Protein AF-A0A2N9H3L4-F1 (afdb_monomer_lite)

Structure (mmCIF, N/CA/C/O backbone):
data_AF-A0A2N9H3L4-F1
#
_entry.id   AF-A0A2N9H3L4-F1
#
loop_
_atom_site.group_PDB
_atom_site.id
_atom_site.type_symbol
_atom_site.label_atom_id
_atom_site.label_alt_id
_atom_site.label_comp_id
_atom_site.label_asym_id
_atom_site.label_entity_id
_atom_site.label_seq_id
_atom_site.pdbx_PDB_ins_code
_atom_site.Cartn_x
_atom_site.Cartn_y
_atom_site.Cartn_z
_atom_site.occupancy
_atom_site.B_iso_or_equiv
_atom_site.auth_seq_id
_atom_site.auth_comp_id
_atom_site.auth_asym_id
_atom_site.auth_atom_id
_atom_site.pdbx_PDB_model_num
ATOM 1 N N . MET A 1 1 ? -6.794 -1.667 -4.957 1.00 83.00 1 MET A N 1
ATOM 2 C CA . MET A 1 1 ? -7.109 -0.993 -3.685 1.00 83.00 1 MET A CA 1
ATOM 3 C C . MET A 1 1 ? -7.627 -2.074 -2.760 1.00 83.00 1 MET A C 1
ATOM 5 O O . MET A 1 1 ? -8.364 -2.924 -3.240 1.00 83.00 1 MET A O 1
ATOM 9 N N . GLU A 1 2 ? -7.179 -2.100 -1.512 1.00 85.44 2 GLU A N 1
ATOM 10 C CA . GLU A 1 2 ? -7.470 -3.174 -0.558 1.00 85.44 2 GLU A CA 1
ATOM 11 C C . GLU A 1 2 ? -7.757 -2.580 0.815 1.00 85.44 2 GLU A C 1
ATOM 13 O O . GLU A 1 2 ? -7.095 -1.628 1.233 1.00 85.44 2 GLU A O 1
ATOM 18 N N . VAL A 1 3 ? -8.763 -3.127 1.490 1.00 85.25 3 VAL A N 1
ATOM 19 C CA . VAL A 1 3 ? -9.170 -2.707 2.828 1.00 85.25 3 VAL A CA 1
ATOM 20 C C . VAL A 1 3 ? -8.501 -3.632 3.838 1.00 85.25 3 VAL A C 1
ATOM 22 O O . VAL A 1 3 ? -8.739 -4.834 3.838 1.00 85.25 3 VAL A O 1
ATOM 25 N N . LEU A 1 4 ? -7.672 -3.064 4.708 1.00 81.88 4 LEU A N 1
ATOM 26 C CA . LEU A 1 4 ? -7.118 -3.737 5.877 1.00 81.88 4 LEU A CA 1
ATOM 27 C C . LEU A 1 4 ? -8.079 -3.513 7.050 1.00 81.88 4 LEU A C 1
ATOM 29 O O . LEU A 1 4 ? -7.873 -2.621 7.877 1.00 81.88 4 LEU A O 1
ATOM 33 N N . GLU A 1 5 ? -9.154 -4.303 7.089 1.00 79.25 5 GLU A N 1
ATOM 34 C CA . GLU A 1 5 ? -10.255 -4.162 8.057 1.00 79.25 5 GLU A CA 1
ATOM 35 C C . GLU A 1 5 ? -9.768 -4.217 9.505 1.00 79.25 5 GLU A C 1
ATOM 37 O O . GLU A 1 5 ? -10.140 -3.372 10.313 1.00 79.25 5 GLU A O 1
ATOM 42 N N . SER A 1 6 ? -8.843 -5.133 9.818 1.00 74.62 6 SER A N 1
ATOM 43 C CA . SER A 1 6 ? -8.270 -5.288 11.165 1.00 74.62 6 SER A CA 1
ATOM 44 C C . SER A 1 6 ? -7.536 -4.046 11.681 1.00 74.62 6 SER A C 1
ATOM 46 O O . SER A 1 6 ? -7.159 -3.999 12.850 1.00 74.62 6 SER A O 1
ATOM 48 N N . ARG A 1 7 ? -7.261 -3.071 10.809 1.00 73.06 7 ARG A N 1
ATOM 49 C CA . ARG A 1 7 ? -6.458 -1.881 11.112 1.00 73.06 7 ARG A CA 1
AT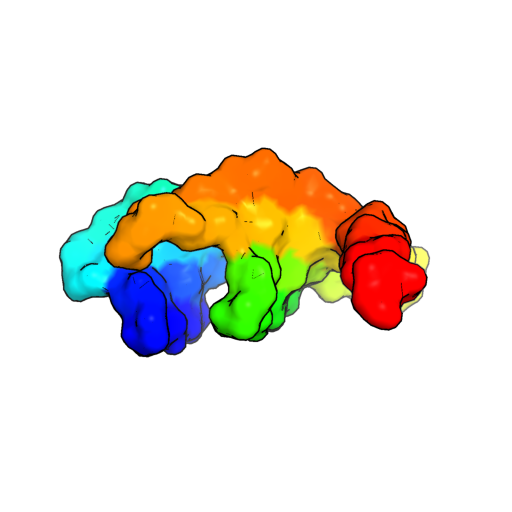OM 50 C C . ARG A 1 7 ? -7.148 -0.580 10.727 1.00 73.06 7 ARG A C 1
ATOM 52 O O . ARG A 1 7 ? -6.530 0.469 10.887 1.00 73.06 7 ARG A O 1
ATOM 59 N N . GLU A 1 8 ? -8.368 -0.651 10.194 1.00 85.06 8 GLU A N 1
ATOM 60 C CA . GLU A 1 8 ? -9.094 0.501 9.650 1.00 85.06 8 GLU A CA 1
ATOM 61 C C . GLU A 1 8 ? -8.228 1.301 8.659 1.00 85.06 8 GLU A C 1
ATOM 63 O O . GLU A 1 8 ? -8.176 2.531 8.687 1.00 85.06 8 GLU A O 1
ATOM 68 N N . LEU A 1 9 ? -7.489 0.602 7.790 1.00 83.75 9 LEU A N 1
ATOM 69 C CA . LEU A 1 9 ? -6.648 1.228 6.771 1.00 83.75 9 LEU A CA 1
ATOM 70 C C . LEU A 1 9 ? -7.093 0.813 5.375 1.00 83.75 9 LEU A C 1
ATOM 72 O O . LEU A 1 9 ? -7.384 -0.346 5.110 1.00 83.75 9 LEU A O 1
ATOM 76 N N . LEU A 1 10 ? -7.065 1.762 4.453 1.00 87.56 10 LEU A N 1
ATOM 77 C CA . LEU A 1 10 ? -7.243 1.529 3.032 1.00 87.56 10 LEU A CA 1
ATOM 78 C C . LEU A 1 10 ? -5.893 1.665 2.337 1.00 87.56 10 LEU A C 1
ATOM 80 O O . LEU A 1 10 ? -5.266 2.728 2.359 1.00 87.56 10 LEU A O 1
ATOM 84 N N . LEU A 1 11 ? -5.457 0.590 1.693 1.00 86.62 11 LEU A N 1
ATOM 85 C CA . LEU A 1 11 ? -4.267 0.574 0.863 1.00 86.62 11 LEU A CA 1
ATOM 86 C C . LEU A 1 11 ? -4.656 0.884 -0.583 1.00 86.62 11 LEU A C 1
ATOM 88 O O . LEU A 1 11 ? -5.394 0.146 -1.243 1.00 86.62 11 LEU A O 1
ATOM 92 N N . SER A 1 12 ? -4.120 1.985 -1.098 1.00 87.12 12 SER A N 1
ATOM 93 C CA . SER A 1 12 ? -4.295 2.407 -2.481 1.00 87.12 12 SER A CA 1
ATOM 94 C C . SER A 1 12 ? -2.998 2.237 -3.266 1.00 87.12 12 SER A C 1
ATOM 96 O O . SER A 1 12 ? -1.920 2.647 -2.828 1.00 87.12 12 SER A O 1
ATOM 98 N N . LEU A 1 13 ? -3.117 1.626 -4.444 1.00 84.62 13 LEU A N 1
ATOM 99 C CA . LEU A 1 13 ? -2.045 1.559 -5.427 1.00 84.62 13 LEU A CA 1
ATOM 100 C C . LEU A 1 13 ? -2.292 2.609 -6.505 1.00 84.62 13 LEU A C 1
ATOM 102 O O . LEU A 1 13 ? -3.307 2.555 -7.196 1.00 84.62 13 LEU A O 1
ATOM 106 N N . SER A 1 14 ? -1.339 3.516 -6.680 1.00 80.69 14 SER A N 1
ATOM 107 C CA . SER A 1 14 ? -1.303 4.472 -7.788 1.00 80.69 14 SER A CA 1
ATOM 108 C C . SER A 1 14 ? 0.098 4.475 -8.410 1.00 80.69 14 SER A C 1
ATOM 110 O O . SER A 1 14 ? 0.704 3.418 -8.589 1.00 80.69 14 SER A O 1
ATOM 112 N N . GLU A 1 15 ? 0.670 5.648 -8.700 1.00 81.81 15 GLU A N 1
ATOM 113 C CA . GLU A 1 15 ? 2.107 5.745 -8.956 1.00 81.81 15 GLU A CA 1
ATOM 114 C C . GLU A 1 15 ? 2.935 5.253 -7.770 1.00 81.81 15 GLU A C 1
ATOM 116 O O . GLU A 1 15 ? 4.049 4.788 -7.978 1.00 81.81 15 GLU A O 1
ATOM 121 N N . SER A 1 16 ? 2.405 5.351 -6.549 1.00 83.25 16 SER A N 1
ATOM 122 C CA . SER A 1 16 ? 3.032 4.921 -5.298 1.00 83.25 16 SER A CA 1
ATOM 123 C C . SER A 1 16 ? 2.025 4.161 -4.430 1.00 83.25 16 SER A C 1
ATOM 125 O O . SER A 1 16 ? 0.864 4.012 -4.810 1.00 83.25 16 SER A O 1
ATOM 127 N N . ILE A 1 17 ? 2.463 3.657 -3.275 1.00 87.19 17 ILE A N 1
ATOM 128 C CA . ILE A 1 17 ? 1.560 3.001 -2.320 1.00 87.19 17 ILE A CA 1
ATOM 129 C C . ILE A 1 17 ? 1.142 4.026 -1.273 1.00 87.19 17 ILE A C 1
ATOM 131 O O . ILE A 1 17 ? 2.003 4.559 -0.568 1.00 87.19 17 ILE A O 1
ATOM 135 N N . ALA A 1 18 ? -0.156 4.292 -1.174 1.00 87.56 18 ALA A N 1
ATOM 136 C CA . ALA A 1 18 ? -0.734 5.203 -0.196 1.00 87.56 18 ALA A CA 1
ATOM 137 C C . ALA A 1 18 ? -1.586 4.440 0.823 1.00 87.56 18 ALA A C 1
ATOM 139 O O . ALA A 1 18 ? -2.272 3.477 0.483 1.00 87.56 18 ALA A O 1
ATOM 140 N N . PHE A 1 19 ? -1.524 4.891 2.071 1.00 86.50 19 PHE A N 1
ATOM 141 C CA . PHE A 1 19 ? -2.352 4.429 3.173 1.00 86.50 19 PHE A CA 1
ATOM 142 C C . PHE A 1 19 ? -3.302 5.543 3.563 1.00 86.50 19 PHE A C 1
ATOM 144 O O . PHE A 1 19 ? -2.858 6.647 3.890 1.00 86.50 19 PHE A O 1
ATOM 151 N N . HIS A 1 20 ? -4.588 5.227 3.568 1.00 87.81 20 HIS A N 1
ATOM 152 C CA . HIS A 1 20 ? -5.635 6.111 4.047 1.00 87.81 20 HIS A CA 1
ATOM 153 C C . HIS A 1 20 ? -6.255 5.514 5.301 1.00 87.81 20 HIS A C 1
ATOM 155 O O . HIS A 1 20 ? -6.407 4.298 5.402 1.00 87.81 20 HIS A O 1
ATOM 161 N N . ARG A 1 21 ? -6.587 6.357 6.269 1.00 86.19 21 ARG A N 1
ATOM 162 C CA . ARG A 1 21 ? -7.298 5.945 7.473 1.00 86.19 21 ARG A CA 1
ATOM 163 C C . ARG A 1 21 ? -8.779 5.796 7.158 1.00 86.19 21 ARG A C 1
ATOM 165 O O . ARG A 1 21 ? -9.331 6.613 6.437 1.00 86.19 21 ARG A O 1
ATOM 172 N N . LEU A 1 22 ? -9.426 4.769 7.681 1.00 85.31 22 LEU A N 1
ATOM 173 C CA . LEU A 1 22 ? -10.872 4.611 7.616 1.00 85.31 22 LEU A CA 1
ATOM 174 C C . LEU A 1 22 ? -11.503 5.034 8.953 1.00 85.31 22 LEU A C 1
ATOM 176 O O . LEU A 1 22 ? -10.848 4.933 9.989 1.00 85.31 22 LEU A O 1
ATOM 180 N N . PRO A 1 23 ? -12.742 5.558 8.938 1.00 85.12 23 PRO A N 1
ATOM 181 C CA . PRO A 1 23 ? -13.547 5.880 7.753 1.00 85.12 23 PRO A CA 1
ATOM 182 C C . PRO A 1 23 ? -13.203 7.243 7.117 1.00 85.12 23 PRO A C 1
ATOM 184 O O . PRO A 1 23 ? -13.743 7.560 6.063 1.00 85.12 23 PRO A O 1
ATOM 187 N N . SER A 1 24 ? -12.324 8.053 7.726 1.00 85.31 24 SER A N 1
ATOM 188 C CA . SER A 1 24 ? -12.086 9.457 7.332 1.00 85.31 24 SER A CA 1
ATOM 189 C C . SER A 1 24 ? -11.421 9.652 5.960 1.00 85.31 24 SER A C 1
ATOM 191 O O . SER A 1 24 ? -11.423 10.759 5.431 1.00 85.31 24 SER A O 1
ATOM 193 N N . LEU A 1 25 ? -10.841 8.596 5.384 1.00 84.88 25 LEU A N 1
ATOM 194 C CA . LEU A 1 25 ? -10.032 8.584 4.156 1.00 84.88 25 LEU A CA 1
ATOM 195 C C . LEU A 1 25 ? -8.827 9.541 4.177 1.00 84.88 25 LEU A C 1
ATOM 197 O O . LEU A 1 25 ? -8.198 9.797 3.146 1.00 84.88 25 LEU A O 1
ATOM 201 N N . GLU A 1 26 ? -8.440 10.016 5.360 1.00 87.44 26 GLU A N 1
ATOM 202 C CA . GLU A 1 26 ? -7.269 10.865 5.543 1.00 87.44 26 GLU A CA 1
ATOM 203 C C . GLU A 1 26 ? -6.000 10.104 5.165 1.00 87.44 26 GLU A C 1
ATOM 205 O O . GLU A 1 26 ? -5.809 8.946 5.541 1.00 87.44 26 GLU A O 1
ATOM 210 N N . THR A 1 27 ? -5.108 10.750 4.413 1.00 86.19 27 THR A N 1
ATOM 211 C CA . THR A 1 27 ? -3.849 10.121 4.006 1.00 86.19 27 THR A CA 1
ATOM 212 C C . THR A 1 27 ? -2.937 9.996 5.218 1.00 86.19 27 THR A C 1
ATOM 214 O O . THR A 1 27 ? -2.336 10.970 5.657 1.00 86.19 27 THR A O 1
ATOM 217 N N . ASN A 1 28 ? -2.809 8.778 5.732 1.00 82.75 28 ASN A N 1
ATOM 218 C CA . ASN A 1 28 ? -1.920 8.464 6.839 1.00 82.75 28 ASN A CA 1
ATOM 219 C C . ASN A 1 28 ? -0.464 8.498 6.355 1.00 82.75 28 ASN A C 1
ATOM 221 O O . ASN A 1 28 ? 0.409 9.081 6.993 1.00 82.75 28 ASN A O 1
ATOM 225 N N . ALA A 1 29 ? -0.192 7.921 5.175 1.00 82.44 29 ALA A N 1
ATOM 226 C CA . ALA A 1 29 ? 1.162 7.912 4.643 1.00 82.44 29 ALA A CA 1
ATOM 227 C C . ALA A 1 29 ? 1.283 7.526 3.165 1.00 82.44 29 ALA A C 1
ATOM 229 O O . ALA A 1 29 ? 0.551 6.682 2.660 1.00 82.44 29 ALA A O 1
ATOM 230 N N . VAL A 1 30 ? 2.330 8.033 2.502 1.00 83.94 30 VAL A N 1
ATOM 231 C CA . VAL A 1 30 ? 2.643 7.714 1.095 1.00 83.94 30 VAL A CA 1
ATOM 232 C C . VAL A 1 30 ? 4.052 7.144 0.962 1.00 83.94 30 VAL A C 1
ATOM 234 O O . VAL A 1 30 ? 5.026 7.767 1.395 1.00 83.94 30 VAL A O 1
ATOM 237 N N . ILE A 1 31 ? 4.192 5.927 0.434 1.00 83.75 31 ILE A N 1
ATOM 238 C CA . ILE A 1 31 ? 5.484 5.272 0.197 1.00 83.75 31 ILE A CA 1
ATOM 239 C C . ILE A 1 31 ? 5.973 5.661 -1.198 1.00 83.75 31 ILE A C 1
ATOM 241 O O . ILE A 1 31 ? 5.829 4.921 -2.169 1.00 83.75 31 ILE A O 1
ATOM 245 N N . THR A 1 32 ? 6.631 6.811 -1.298 1.00 80.44 32 THR A N 1
ATOM 246 C CA . THR A 1 32 ? 7.225 7.298 -2.558 1.00 80.44 32 THR A CA 1
ATOM 247 C C . THR A 1 32 ? 8.291 6.348 -3.120 1.00 80.44 32 THR A C 1
ATOM 249 O O . THR A 1 32 ? 8.435 6.210 -4.332 1.00 80.44 32 THR A O 1
ATOM 252 N N . LYS A 1 33 ? 8.988 5.596 -2.254 1.00 80.88 33 LYS A N 1
ATOM 253 C CA . LYS A 1 33 ? 9.948 4.540 -2.646 1.00 80.88 33 LYS A CA 1
ATOM 254 C C . LYS A 1 33 ? 9.305 3.328 -3.331 1.00 80.88 33 LYS A C 1
ATOM 256 O O . LYS A 1 33 ? 10.036 2.491 -3.861 1.00 80.88 33 LYS A O 1
ATOM 261 N N . ALA A 1 34 ? 7.978 3.236 -3.325 1.00 81.38 34 ALA A N 1
ATOM 262 C CA . ALA A 1 34 ? 7.216 2.231 -4.051 1.00 81.38 34 ALA A CA 1
ATOM 263 C C . ALA A 1 34 ? 6.793 2.709 -5.446 1.00 81.38 34 ALA A C 1
ATOM 265 O O . ALA A 1 34 ? 5.894 2.115 -6.038 1.00 81.38 34 ALA A O 1
ATOM 266 N N . LYS A 1 35 ? 7.434 3.760 -5.987 1.00 83.25 35 LYS A N 1
ATOM 267 C CA . LYS A 1 35 ? 7.073 4.283 -7.303 1.00 83.25 35 LYS A CA 1
ATOM 268 C C . LYS A 1 35 ? 7.142 3.200 -8.387 1.00 83.25 35 LYS A C 1
ATOM 270 O O . LYS A 1 35 ? 8.204 2.621 -8.630 1.00 83.25 35 LYS A O 1
ATOM 275 N N . GLY A 1 36 ? 6.014 2.929 -9.042 1.00 79.88 36 GLY A N 1
ATOM 276 C CA . GLY A 1 36 ? 5.891 1.896 -10.076 1.00 79.88 36 GLY A CA 1
ATOM 277 C C . GLY A 1 36 ? 5.893 0.453 -9.555 1.00 79.88 36 GLY A C 1
ATOM 278 O O . GLY A 1 36 ? 6.144 -0.470 -10.335 1.00 79.88 36 GLY A O 1
ATOM 279 N N . ALA A 1 37 ? 5.659 0.244 -8.257 1.00 83.62 37 ALA A N 1
ATOM 280 C CA . ALA A 1 37 ? 5.298 -1.066 -7.730 1.00 83.62 37 ALA A CA 1
ATOM 281 C C . ALA A 1 37 ? 3.911 -1.464 -8.253 1.00 83.62 37 ALA A C 1
ATOM 283 O O . ALA A 1 37 ? 3.007 -0.640 -8.326 1.00 83.62 37 ALA A O 1
ATOM 284 N N . ASN A 1 38 ? 3.756 -2.726 -8.637 1.00 82.25 38 ASN A N 1
ATOM 285 C CA . ASN A 1 38 ? 2.500 -3.259 -9.178 1.00 82.25 38 ASN A CA 1
ATOM 286 C C . ASN A 1 38 ? 2.078 -4.576 -8.523 1.00 82.25 38 ASN A C 1
ATOM 288 O O . ASN A 1 38 ? 1.071 -5.157 -8.908 1.00 82.25 38 ASN A O 1
ATOM 292 N N . VAL A 1 39 ? 2.853 -5.050 -7.548 1.00 81.19 39 VAL A N 1
ATOM 293 C CA . VAL A 1 39 ? 2.507 -6.185 -6.698 1.00 81.19 39 VAL A CA 1
ATOM 294 C C . VAL A 1 39 ? 2.873 -5.808 -5.272 1.00 81.19 39 VAL A C 1
ATOM 296 O O . VAL A 1 39 ? 3.933 -5.218 -5.045 1.00 81.19 39 VAL A O 1
ATOM 299 N N . TYR A 1 40 ? 2.017 -6.151 -4.321 1.00 84.81 40 TYR A N 1
ATOM 300 C CA . TYR A 1 40 ? 2.277 -5.983 -2.899 1.00 84.81 40 TYR A CA 1
ATOM 301 C C . TYR A 1 40 ? 1.629 -7.115 -2.098 1.00 84.81 40 TYR A C 1
ATOM 303 O O . TYR A 1 40 ? 0.791 -7.842 -2.621 1.00 84.81 40 TYR A O 1
ATOM 311 N N . SER A 1 41 ? 2.074 -7.283 -0.858 1.00 83.62 41 SER A N 1
ATOM 312 C CA . SER A 1 41 ? 1.526 -8.222 0.117 1.00 83.62 41 SER A CA 1
ATOM 313 C C . SER A 1 41 ? 1.706 -7.627 1.502 1.00 83.62 41 SER A C 1
ATOM 315 O O . SER A 1 41 ? 2.810 -7.200 1.851 1.00 83.62 41 SER A O 1
ATOM 317 N N . TRP A 1 42 ? 0.635 -7.602 2.282 1.00 82.06 42 TRP A N 1
ATOM 318 C CA . TRP A 1 42 ? 0.660 -7.163 3.669 1.00 82.06 42 TRP A CA 1
ATOM 319 C C . TRP A 1 42 ? 0.722 -8.373 4.614 1.00 82.06 42 TRP A C 1
ATOM 321 O O . TRP A 1 42 ? 0.105 -9.399 4.347 1.00 82.06 42 TRP A O 1
ATOM 331 N N . ASP A 1 43 ? 1.500 -8.270 5.690 1.00 82.56 43 ASP A N 1
ATOM 332 C CA . ASP A 1 43 ? 1.553 -9.241 6.786 1.00 82.56 43 ASP A CA 1
ATOM 333 C C . ASP A 1 43 ? 1.034 -8.574 8.062 1.00 82.56 43 ASP A C 1
ATOM 335 O O . ASP A 1 43 ? 1.726 -7.766 8.694 1.00 82.56 43 ASP A O 1
ATOM 339 N N . ASP A 1 44 ? -0.185 -8.939 8.456 1.00 74.69 44 ASP A N 1
ATOM 340 C CA . ASP A 1 44 ? -0.846 -8.397 9.639 1.00 74.69 44 ASP A CA 1
ATOM 341 C C . ASP A 1 44 ? -0.227 -8.825 10.962 1.00 74.69 44 ASP A C 1
ATOM 343 O O . ASP A 1 44 ? -0.336 -8.094 11.946 1.00 74.69 44 ASP A O 1
ATOM 347 N N . ARG A 1 45 ? 0.447 -9.973 11.022 1.00 77.50 45 ARG A N 1
ATOM 348 C CA . ARG A 1 45 ? 1.055 -10.447 12.271 1.00 77.50 45 ARG A CA 1
ATOM 349 C C . ARG A 1 45 ? 2.316 -9.667 12.586 1.00 77.50 45 ARG A C 1
ATOM 351 O O . ARG A 1 45 ? 2.617 -9.411 13.748 1.00 77.50 45 ARG A O 1
ATOM 358 N N . ARG A 1 46 ? 3.069 -9.323 11.544 1.00 74.62 46 ARG A N 1
ATOM 359 C CA . ARG A 1 46 ? 4.383 -8.697 11.677 1.00 74.62 46 ARG A CA 1
ATOM 360 C C . ARG A 1 46 ? 4.389 -7.200 11.362 1.00 74.62 46 ARG A C 1
ATOM 362 O O . ARG A 1 46 ? 5.352 -6.525 11.701 1.00 74.62 46 ARG A O 1
ATOM 369 N N . GLY A 1 47 ? 3.337 -6.673 10.734 1.00 76.75 47 GLY A N 1
ATOM 370 C CA . GLY A 1 47 ? 3.278 -5.272 10.309 1.00 76.75 47 GLY A CA 1
ATOM 371 C C . GLY A 1 47 ? 4.210 -4.969 9.133 1.00 76.75 47 GLY A C 1
ATOM 372 O O . GLY A 1 47 ? 4.793 -3.886 9.059 1.00 76.75 47 GLY A O 1
ATOM 373 N N . PHE A 1 48 ? 4.398 -5.922 8.219 1.00 77.31 48 PHE A N 1
ATOM 374 C CA . PHE A 1 48 ? 5.225 -5.708 7.031 1.00 77.31 48 PHE A CA 1
ATOM 375 C C . PHE A 1 48 ? 4.364 -5.499 5.791 1.00 77.31 48 PHE A C 1
ATOM 377 O O . PHE A 1 48 ? 3.464 -6.279 5.510 1.00 77.31 48 PHE A O 1
ATOM 384 N N . LEU A 1 49 ? 4.722 -4.497 4.989 1.00 83.31 49 LEU A N 1
ATOM 385 C CA . LEU A 1 49 ? 4.294 -4.414 3.597 1.00 83.31 49 LEU A CA 1
ATOM 386 C C . LEU A 1 49 ? 5.456 -4.829 2.704 1.00 83.31 49 LEU A C 1
ATOM 388 O O . LEU A 1 49 ? 6.453 -4.111 2.612 1.00 83.31 49 LEU A O 1
ATOM 392 N N . CYS A 1 50 ? 5.304 -5.921 1.975 1.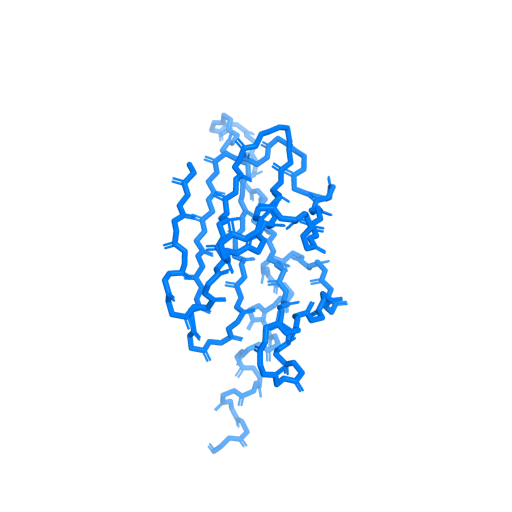00 85.06 50 CYS A N 1
ATOM 393 C CA . CYS A 1 50 ? 6.185 -6.266 0.869 1.00 85.06 50 CYS A CA 1
ATOM 394 C C . CYS A 1 50 ? 5.621 -5.679 -0.423 1.00 85.06 50 CYS A C 1
ATOM 396 O O . CYS A 1 50 ? 4.426 -5.772 -0.673 1.00 85.06 50 CYS A O 1
ATOM 398 N N . PHE A 1 51 ? 6.461 -5.086 -1.265 1.00 85.56 51 PHE A N 1
ATOM 399 C CA . PHE A 1 51 ? 6.056 -4.599 -2.578 1.00 85.56 51 PHE A CA 1
ATOM 400 C C . PHE A 1 51 ? 7.163 -4.787 -3.610 1.00 85.56 51 PHE A C 1
ATOM 402 O O . PHE A 1 51 ? 8.363 -4.736 -3.331 1.00 85.56 51 PHE A O 1
ATOM 409 N N . ALA A 1 52 ? 6.757 -5.018 -4.848 1.00 83.31 52 ALA A N 1
ATOM 410 C CA . ALA A 1 52 ? 7.671 -5.279 -5.938 1.00 83.31 52 ALA A CA 1
ATOM 411 C C . ALA A 1 52 ? 7.184 -4.635 -7.228 1.00 83.31 52 ALA A C 1
ATOM 413 O O . ALA A 1 52 ? 5.994 -4.417 -7.463 1.00 83.31 52 ALA A O 1
ATOM 414 N N . ARG A 1 53 ? 8.150 -4.383 -8.108 1.00 81.88 53 ARG A N 1
ATOM 415 C CA . ARG A 1 53 ? 7.885 -4.056 -9.503 1.00 81.88 53 ARG A CA 1
ATOM 416 C C . ARG A 1 53 ? 8.092 -5.310 -10.341 1.00 81.88 53 ARG A C 1
ATOM 418 O O . ARG A 1 53 ? 9.224 -5.781 -10.487 1.00 81.88 53 ARG A O 1
ATOM 425 N N . LYS A 1 54 ? 7.017 -5.836 -10.928 1.00 74.00 54 LYS A N 1
ATOM 426 C CA . LYS A 1 54 ? 7.076 -6.859 -11.976 1.00 74.00 54 LYS A CA 1
ATOM 427 C C . LYS A 1 54 ? 7.823 -6.256 -13.162 1.00 74.00 54 LYS A C 1
ATOM 429 O O . LYS A 1 54 ? 7.319 -5.369 -13.847 1.00 74.00 54 LYS A O 1
ATOM 434 N N . LYS A 1 55 ? 9.063 -6.698 -13.355 1.00 72.25 55 LYS A N 1
ATOM 435 C CA . LYS A 1 55 ? 9.894 -6.340 -14.507 1.00 72.25 55 LYS A CA 1
ATOM 436 C C . LYS A 1 55 ? 9.768 -7.428 -15.585 1.00 72.25 55 LYS A C 1
ATOM 438 O O . LYS A 1 55 ? 9.456 -8.572 -15.245 1.00 72.25 55 LYS A O 1
ATOM 443 N N . PRO A 1 56 ? 10.018 -7.099 -16.865 1.00 74.50 56 PRO A N 1
ATOM 444 C CA . PRO A 1 56 ? 10.168 -8.101 -17.917 1.00 74.50 56 PRO A CA 1
ATOM 445 C C . PRO A 1 56 ? 11.258 -9.112 -17.543 1.00 74.50 56 PRO A C 1
ATOM 447 O O . PRO A 1 56 ? 12.223 -8.746 -16.869 1.00 74.50 56 PRO A O 1
ATOM 450 N N . TRP A 1 57 ? 11.132 -10.354 -18.015 1.00 57.06 57 TRP A N 1
ATOM 451 C CA . TRP A 1 57 ? 11.975 -11.499 -17.626 1.00 57.06 57 TRP A CA 1
ATOM 452 C C . TRP A 1 57 ? 13.496 -11.251 -17.731 1.00 57.06 57 TRP A C 1
ATOM 454 O O . TRP A 1 57 ? 14.266 -11.844 -16.985 1.00 57.06 57 TRP A O 1
ATOM 464 N N . ARG A 1 58 ? 13.940 -10.300 -18.567 1.00 61.50 58 ARG A N 1
ATOM 465 C CA . ARG A 1 58 ? 15.361 -9.939 -18.723 1.00 61.50 58 ARG A CA 1
ATOM 466 C C . ARG A 1 58 ? 15.961 -9.090 -17.594 1.00 61.50 58 ARG A C 1
ATOM 468 O O . ARG A 1 58 ? 17.171 -8.893 -17.577 1.00 61.50 58 ARG A O 1
ATOM 475 N N . ARG A 1 59 ? 15.166 -8.551 -16.663 1.00 60.44 59 ARG A N 1
ATOM 476 C CA . ARG A 1 59 ? 15.671 -7.722 -15.551 1.00 60.44 59 ARG A CA 1
ATOM 477 C C . ARG A 1 59 ? 15.381 -8.389 -14.212 1.00 60.44 59 ARG A C 1
ATOM 479 O O . ARG A 1 59 ? 14.247 -8.774 -13.941 1.00 60.44 59 ARG A O 1
ATOM 486 N N . ARG A 1 60 ? 16.400 -8.463 -13.346 1.00 61.62 60 ARG A N 1
ATOM 487 C CA . ARG A 1 60 ? 16.281 -9.004 -11.981 1.00 61.62 60 ARG A CA 1
ATOM 488 C C . ARG A 1 60 ? 15.116 -8.317 -11.252 1.00 61.62 60 ARG A C 1
ATOM 490 O O . ARG A 1 60 ? 15.051 -7.083 -11.214 1.00 61.62 60 ARG A O 1
ATOM 497 N N . ARG A 1 61 ? 14.183 -9.110 -10.709 1.00 62.44 61 ARG A N 1
ATOM 498 C CA . ARG A 1 61 ? 13.095 -8.602 -9.860 1.00 62.44 61 ARG A CA 1
ATOM 499 C C . ARG A 1 61 ? 13.699 -8.030 -8.584 1.00 62.44 61 ARG A C 1
ATOM 501 O O . ARG A 1 61 ? 14.529 -8.670 -7.946 1.00 62.44 61 ARG A O 1
ATOM 508 N N . GLU A 1 62 ? 13.289 -6.818 -8.244 1.00 67.19 62 GLU A N 1
ATOM 509 C CA . GLU A 1 62 ? 13.683 -6.158 -7.007 1.00 67.19 62 GLU A CA 1
ATOM 510 C C . GLU A 1 62 ? 12.447 -6.091 -6.116 1.00 67.19 62 GLU A C 1
ATOM 512 O O . GLU A 1 62 ? 11.459 -5.442 -6.470 1.00 67.19 62 GLU A O 1
ATOM 517 N N . VAL A 1 63 ? 12.494 -6.829 -5.009 1.00 70.81 63 VAL A N 1
ATOM 518 C CA . VAL A 1 63 ? 11.463 -6.815 -3.971 1.00 70.81 63 VAL A CA 1
ATOM 519 C C . VAL A 1 63 ? 11.960 -5.912 -2.855 1.00 70.81 63 VAL A C 1
ATOM 521 O O . VAL A 1 63 ? 13.099 -6.044 -2.392 1.00 70.81 63 VAL A O 1
ATOM 524 N N . ARG A 1 64 ? 11.117 -4.971 -2.450 1.00 75.62 64 ARG A N 1
ATOM 525 C CA . ARG A 1 64 ? 11.368 -4.057 -1.343 1.00 75.62 64 ARG A CA 1
ATOM 526 C C . ARG A 1 64 ? 10.291 -4.277 -0.297 1.00 75.62 64 ARG A C 1
ATOM 528 O O . ARG A 1 64 ? 9.164 -4.627 -0.628 1.00 75.62 64 ARG A O 1
ATOM 535 N N . SER A 1 65 ? 10.637 -4.040 0.955 1.00 75.88 65 SER A N 1
ATOM 536 C CA . SER A 1 65 ? 9.692 -4.168 2.052 1.00 75.88 65 SER A CA 1
ATOM 537 C C . SER A 1 65 ? 9.768 -2.957 2.957 1.00 75.88 65 SER A C 1
ATOM 539 O O . SER A 1 65 ? 10.839 -2.390 3.187 1.00 75.88 65 SER A O 1
ATOM 541 N N . CYS A 1 66 ? 8.602 -2.546 3.433 1.00 76.88 66 CYS A N 1
ATOM 542 C CA . CYS A 1 66 ? 8.424 -1.527 4.447 1.00 76.88 66 CYS A CA 1
ATOM 543 C C . CYS A 1 66 ? 8.024 -2.203 5.749 1.00 76.88 66 CYS A C 1
ATOM 545 O O . CYS A 1 66 ? 7.073 -2.984 5.776 1.00 76.88 66 CYS A O 1
ATOM 547 N N . HIS A 1 67 ? 8.721 -1.852 6.822 1.00 74.88 67 HIS A N 1
ATOM 548 C CA . HIS A 1 67 ? 8.305 -2.204 8.170 1.00 74.88 67 HIS A CA 1
ATOM 549 C C . HIS A 1 67 ? 7.467 -1.075 8.760 1.00 74.88 67 HIS A C 1
ATOM 551 O O . HIS A 1 67 ? 7.908 0.080 8.796 1.00 74.88 67 HIS A O 1
ATOM 557 N N . TRP A 1 68 ? 6.282 -1.433 9.233 1.00 69.00 68 TRP A N 1
ATOM 558 C CA . TRP A 1 68 ? 5.376 -0.564 9.958 1.00 69.00 68 TRP A CA 1
ATOM 559 C C . TRP A 1 68 ? 5.279 -1.026 11.402 1.00 69.00 68 TRP A C 1
ATOM 561 O O . TRP A 1 68 ? 4.914 -2.168 11.673 1.00 69.00 68 TRP A O 1
ATOM 571 N N . ARG A 1 69 ? 5.578 -0.127 12.338 1.00 64.69 69 ARG A N 1
ATOM 572 C CA . ARG A 1 69 ? 5.380 -0.391 13.763 1.00 64.69 69 ARG A CA 1
ATOM 573 C C . ARG A 1 69 ? 4.080 0.261 14.211 1.00 64.69 69 ARG A C 1
ATOM 575 O O . ARG A 1 69 ? 3.877 1.450 13.982 1.00 64.69 69 ARG A O 1
ATOM 582 N N . SER A 1 70 ? 3.219 -0.523 14.859 1.00 60.47 70 SER A N 1
ATOM 583 C CA . SER A 1 70 ? 2.085 0.031 15.599 1.00 60.47 70 SER A CA 1
ATOM 584 C C . SER A 1 70 ? 2.631 0.751 16.821 1.00 60.47 70 SER A C 1
ATOM 586 O O . SER A 1 70 ? 3.381 0.144 17.589 1.00 60.47 70 SER A O 1
ATOM 588 N N . ARG A 1 71 ? 2.268 2.018 17.012 1.00 58.12 71 ARG A N 1
ATOM 589 C CA . ARG A 1 71 ? 2.505 2.715 18.284 1.00 58.12 71 ARG A CA 1
ATOM 590 C C . ARG A 1 71 ? 1.353 2.529 19.282 1.00 58.12 71 ARG A C 1
ATOM 592 O O . ARG A 1 71 ? 1.451 3.004 20.406 1.00 58.12 71 ARG A O 1
ATOM 599 N N . GLY A 1 72 ? 0.317 1.777 18.905 1.00 48.91 72 GLY A N 1
ATOM 600 C CA . GLY A 1 72 ? -0.932 1.635 19.651 1.00 48.91 72 GLY A CA 1
ATOM 601 C C . GLY A 1 72 ? -2.071 2.381 18.953 1.00 48.91 72 GLY A C 1
ATOM 602 O O . GLY A 1 72 ? -1.892 3.489 18.452 1.00 48.91 72 GLY A O 1
ATOM 603 N N . GLY A 1 73 ? -3.243 1.747 18.875 1.00 61.97 73 GLY A N 1
ATOM 604 C CA . GLY A 1 73 ? -4.393 2.274 18.136 1.00 61.97 73 GLY A CA 1
ATOM 605 C C . GLY A 1 73 ? -4.162 2.332 16.619 1.00 61.97 73 GLY A C 1
ATOM 606 O O . GLY A 1 73 ? -3.613 1.412 16.017 1.00 61.97 73 GLY A O 1
ATOM 607 N N . SER A 1 74 ? -4.590 3.431 15.998 1.00 52.91 74 SER A N 1
ATOM 608 C CA . SER A 1 74 ? -4.516 3.709 14.553 1.00 52.91 74 SER A CA 1
ATOM 609 C C . SER A 1 74 ? -3.202 4.366 14.097 1.00 52.91 74 SER A C 1
ATOM 611 O O . SER A 1 74 ? -3.078 4.761 12.934 1.00 52.91 74 SER A O 1
ATOM 613 N N . GLU A 1 75 ? -2.253 4.581 15.014 1.00 54.59 75 GLU A N 1
ATOM 614 C CA . GLU A 1 75 ? -0.994 5.272 14.734 1.00 54.59 75 GLU A CA 1
ATOM 615 C C . GLU A 1 75 ? 0.077 4.271 14.283 1.00 54.59 75 GLU A C 1
ATOM 617 O O . GLU A 1 75 ? 0.491 3.366 15.016 1.00 54.59 75 GLU A O 1
ATOM 622 N N . TRP A 1 76 ? 0.522 4.439 13.039 1.0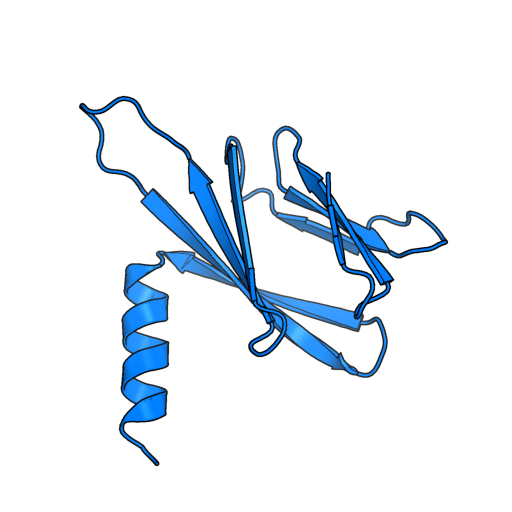0 61.94 76 TRP A N 1
ATOM 623 C CA . TRP A 1 76 ? 1.469 3.549 12.384 1.00 61.94 76 TRP A CA 1
ATOM 624 C C . TRP A 1 76 ? 2.715 4.332 11.992 1.00 61.94 76 TRP A C 1
ATOM 626 O O . TRP A 1 76 ? 2.676 5.194 11.117 1.00 61.94 76 TRP A O 1
ATOM 636 N N . GLU A 1 77 ? 3.844 4.011 12.616 1.00 65.12 77 GLU A N 1
ATOM 637 C CA . GLU A 1 77 ? 5.117 4.637 12.287 1.00 65.12 77 GLU A CA 1
ATOM 638 C C . GLU A 1 77 ? 5.826 3.839 11.188 1.00 65.12 77 GLU A C 1
ATOM 640 O O . GLU A 1 77 ? 6.099 2.637 11.318 1.00 65.12 77 GLU A O 1
ATOM 645 N N . ARG A 1 78 ? 6.158 4.525 10.089 1.00 64.38 78 ARG A N 1
ATOM 646 C CA . ARG A 1 78 ? 7.028 3.976 9.050 1.00 64.38 78 ARG A CA 1
ATOM 647 C C . ARG A 1 78 ? 8.461 3.979 9.560 1.00 64.38 78 ARG A C 1
ATOM 649 O O . ARG A 1 78 ? 9.088 5.030 9.619 1.00 64.38 78 ARG A O 1
ATOM 656 N N . LEU A 1 79 ? 9.008 2.795 9.814 1.00 60.31 79 LEU A N 1
ATOM 657 C CA . LEU A 1 79 ? 10.372 2.686 10.317 1.00 60.31 79 LEU A CA 1
ATOM 658 C C . LEU A 1 79 ? 11.399 2.780 9.190 1.00 60.31 79 LEU A C 1
ATOM 660 O O . LEU A 1 79 ? 12.243 3.665 9.198 1.00 60.31 79 LEU A O 1
ATOM 664 N N . THR A 1 80 ? 11.345 1.893 8.192 1.00 69.62 80 THR A N 1
ATOM 665 C CA . THR A 1 80 ? 12.309 1.901 7.077 1.00 69.62 80 THR A CA 1
ATOM 666 C C . THR A 1 80 ? 11.783 1.148 5.855 1.00 69.62 80 THR A C 1
ATOM 668 O O . THR A 1 80 ? 10.966 0.235 5.970 1.00 69.62 80 THR A O 1
ATOM 671 N N . VAL A 1 81 ? 12.286 1.521 4.672 1.00 74.19 81 VAL A N 1
ATOM 672 C CA . VAL A 1 81 ? 12.142 0.742 3.432 1.00 74.19 81 VAL A CA 1
ATOM 673 C C . VAL A 1 81 ? 13.476 0.074 3.140 1.00 74.19 81 VAL A C 1
ATOM 675 O O . VAL A 1 81 ? 14.465 0.782 2.931 1.00 74.19 81 VAL A O 1
ATOM 678 N N . LYS A 1 82 ? 13.505 -1.257 3.094 1.00 75.88 82 LYS A N 1
ATOM 679 C CA . LYS A 1 82 ? 14.719 -2.045 2.843 1.00 75.88 82 LYS A CA 1
ATOM 680 C C . LYS A 1 82 ? 14.513 -3.018 1.674 1.00 75.88 82 LYS A C 1
ATOM 682 O O . LYS A 1 82 ? 13.379 -3.410 1.394 1.00 75.88 82 LYS A O 1
ATOM 687 N N . PRO A 1 83 ? 15.578 -3.420 0.960 1.00 74.56 83 PRO A N 1
ATOM 688 C CA . PRO A 1 83 ? 15.507 -4.567 0.058 1.00 74.56 83 PRO A CA 1
ATOM 689 C C . PRO A 1 83 ? 15.089 -5.821 0.834 1.00 74.56 83 PRO A C 1
ATOM 691 O O . PRO A 1 83 ? 15.585 -6.033 1.940 1.00 74.56 83 PRO A O 1
ATOM 694 N N . TRP A 1 84 ? 14.241 -6.674 0.249 1.00 66.56 84 TRP A N 1
ATOM 695 C CA . TRP A 1 84 ? 13.766 -7.896 0.919 1.00 66.56 84 TRP A CA 1
ATOM 696 C C . TRP A 1 84 ? 14.913 -8.757 1.452 1.00 66.56 84 TRP A C 1
ATOM 698 O O . TRP A 1 84 ? 14.866 -9.179 2.592 1.00 66.56 84 TRP A O 1
ATOM 708 N N . LYS A 1 85 ? 16.007 -8.900 0.691 1.00 66.00 85 LYS A N 1
ATOM 709 C CA . LYS A 1 85 ? 17.196 -9.668 1.107 1.00 66.00 85 LYS A CA 1
ATOM 710 C C . LYS A 1 85 ? 17.873 -9.169 2.388 1.00 66.00 85 LYS A C 1
ATOM 712 O O . LYS A 1 85 ? 18.592 -9.926 3.029 1.00 66.00 85 LYS A O 1
ATOM 717 N N . VAL A 1 86 ? 17.724 -7.883 2.706 1.00 68.50 86 VAL A N 1
ATOM 718 C CA . VAL A 1 86 ? 18.237 -7.308 3.959 1.00 68.50 86 VAL A CA 1
ATOM 719 C C . VAL A 1 86 ? 17.277 -7.646 5.094 1.00 68.50 86 VAL A C 1
ATOM 721 O O . VAL A 1 86 ? 17.717 -8.047 6.163 1.00 68.50 86 VAL A O 1
ATOM 724 N N . LEU A 1 87 ? 15.972 -7.541 4.833 1.00 61.38 87 LEU A N 1
ATOM 725 C CA . LEU A 1 87 ? 14.934 -7.873 5.803 1.00 61.38 87 LEU A CA 1
ATOM 726 C C . LEU A 1 87 ? 14.922 -9.371 6.148 1.00 61.38 87 LEU A C 1
ATOM 728 O O . LEU A 1 87 ? 14.796 -9.715 7.311 1.00 61.38 87 LEU A O 1
ATOM 732 N N . GLU A 1 88 ? 15.099 -10.239 5.153 1.00 61.34 88 GLU A N 1
ATOM 733 C CA . GLU A 1 88 ? 15.138 -11.699 5.283 1.00 61.34 88 GLU A CA 1
ATOM 734 C C . GLU A 1 88 ? 16.213 -12.126 6.291 1.00 61.34 88 GLU A C 1
ATOM 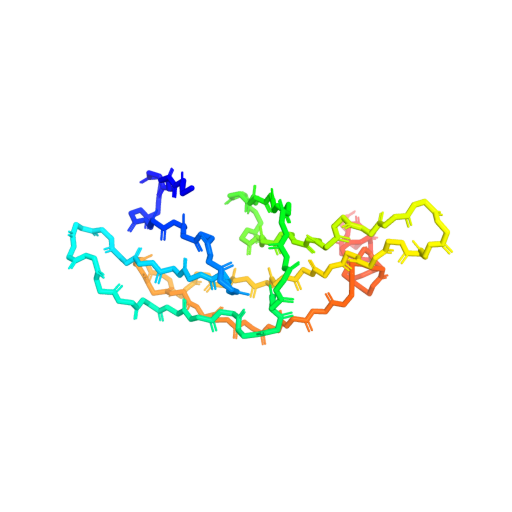736 O O . GLU A 1 88 ? 15.889 -12.770 7.286 1.00 61.34 88 GLU A O 1
ATOM 741 N N . ARG A 1 89 ? 17.443 -11.606 6.143 1.00 59.84 89 ARG A N 1
ATOM 742 C CA . ARG A 1 89 ? 18.539 -11.825 7.104 1.00 59.84 89 ARG A CA 1
ATOM 743 C C . ARG A 1 89 ? 18.235 -11.295 8.504 1.00 59.84 89 AR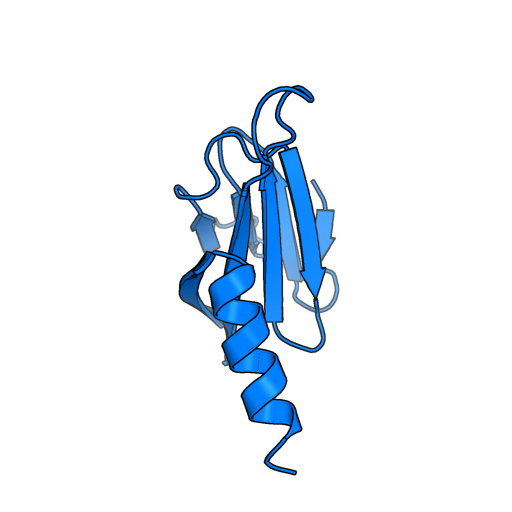G A C 1
ATOM 745 O O . ARG A 1 89 ? 18.641 -11.907 9.485 1.00 59.84 89 ARG A O 1
ATOM 752 N N . GLU A 1 90 ? 17.557 -10.152 8.617 1.00 61.94 90 GLU A N 1
ATOM 753 C CA . GLU A 1 90 ? 17.162 -9.587 9.917 1.00 61.94 90 GLU A CA 1
ATOM 754 C C . GLU A 1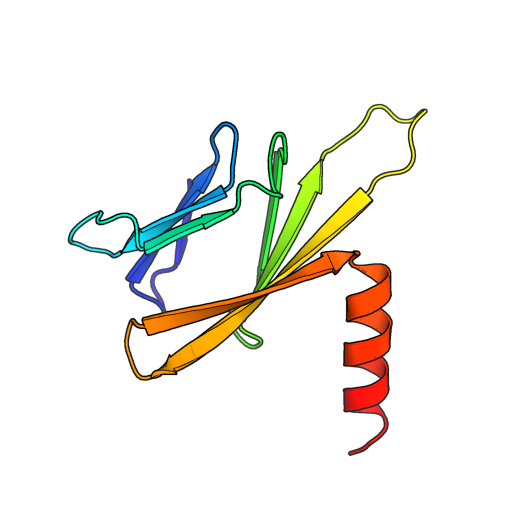 90 ? 16.068 -10.435 10.588 1.00 61.94 90 GLU A C 1
ATOM 756 O O . GLU A 1 90 ? 16.085 -10.612 11.805 1.00 61.94 90 GLU A O 1
ATOM 761 N N . THR A 1 91 ? 15.140 -10.996 9.806 1.00 54.53 91 THR A N 1
ATOM 762 C CA . THR A 1 91 ? 14.078 -11.869 10.318 1.00 54.53 91 THR A CA 1
ATOM 763 C C . THR A 1 91 ? 14.573 -13.268 10.674 1.00 54.53 91 THR A C 1
ATOM 765 O O . THR A 1 91 ? 14.152 -13.782 11.705 1.00 54.53 91 THR A O 1
ATOM 768 N N . GLU A 1 92 ? 15.486 -13.852 9.890 1.00 53.78 92 GLU A N 1
ATOM 769 C CA . GLU A 1 92 ? 16.097 -15.163 10.162 1.00 53.78 92 GLU A CA 1
ATOM 770 C C . GLU A 1 92 ? 16.926 -15.130 11.455 1.00 53.78 92 GLU A C 1
ATOM 772 O O . GLU A 1 92 ? 16.743 -15.971 12.335 1.00 53.78 92 GLU A O 1
ATOM 777 N N . ASN A 1 93 ? 17.733 -14.082 11.641 1.00 45.16 93 ASN A N 1
ATOM 778 C CA . ASN A 1 93 ? 18.553 -13.886 12.843 1.00 45.16 93 ASN A CA 1
ATOM 779 C C . ASN A 1 93 ? 17.703 -13.600 14.105 1.00 45.16 93 ASN A C 1
ATOM 781 O O . ASN A 1 93 ? 18.126 -13.846 15.232 1.00 45.16 93 ASN A O 1
ATOM 785 N N . SER A 1 94 ? 16.467 -13.115 13.938 1.00 43.38 94 SER A N 1
ATOM 786 C CA . SER A 1 94 ? 15.522 -12.960 15.053 1.00 43.38 94 SER A CA 1
ATOM 787 C C . SER A 1 94 ? 14.818 -14.267 15.435 1.00 43.38 94 SER A C 1
ATOM 789 O O . SER A 1 94 ? 14.329 -14.366 16.561 1.00 43.38 94 SER A O 1
ATOM 791 N N . THR A 1 95 ? 14.733 -15.246 14.530 1.00 42.66 95 THR A N 1
ATOM 792 C CA . THR A 1 95 ? 14.205 -16.592 14.820 1.00 42.66 95 THR A CA 1
ATOM 793 C C . THR A 1 95 ? 15.253 -17.539 15.401 1.00 42.66 95 THR A C 1
ATOM 795 O O . THR A 1 95 ? 14.873 -18.458 16.113 1.00 42.66 95 THR A O 1
ATOM 798 N N . GLU A 1 96 ? 16.545 -17.292 15.174 1.00 37.56 96 GLU A N 1
ATOM 799 C CA . GLU A 1 96 ? 17.653 -18.094 15.729 1.00 37.56 96 GLU A CA 1
ATOM 800 C C . GLU A 1 96 ? 18.036 -17.718 17.176 1.00 37.56 96 GLU A C 1
ATOM 802 O O . GLU A 1 96 ? 18.863 -18.378 17.797 1.00 37.56 96 GLU A O 1
ATOM 807 N N . ARG A 1 97 ? 17.436 -16.657 17.736 1.00 39.56 97 ARG A N 1
ATOM 808 C CA . ARG A 1 97 ? 17.632 -16.212 19.132 1.00 39.56 97 ARG A CA 1
ATOM 809 C C . ARG A 1 97 ? 16.448 -16.523 20.059 1.00 39.56 97 ARG A C 1
ATOM 811 O O . ARG A 1 97 ? 16.252 -15.812 21.047 1.00 39.56 97 ARG A O 1
ATOM 818 N N . LYS A 1 98 ? 15.648 -17.542 19.751 1.00 37.47 98 LYS A N 1
ATOM 819 C CA . LYS A 1 98 ? 14.619 -18.059 20.662 1.00 37.47 98 LYS A CA 1
ATOM 820 C C . LYS A 1 98 ? 14.870 -19.511 21.010 1.00 37.47 98 LYS A C 1
ATOM 822 O O . LYS A 1 98 ? 15.134 -20.284 20.069 1.00 37.47 98 LYS A O 1
#

Secondary structure (DSSP, 8-state):
-EEEGGGTEEEEESSSEEEEETTT--EEEEEGGGTT--EEEEETTTTEEEEEE---TTS--EEEEEEEEEEETTEEEEEEEEEHHHHHHHHHHHHTT-

pLDDT: mean 73.19, std 13.03, range [37.47, 87.81]

Sequence (98 aa):
MEVLESRELLLSLSESIAFHRLPSLETNAVITKAKGANVYSWDDRRGFLCFARKKPWRRRREVRSCHWRSRGGSEWERLTVKPWKVLERETENSTERK

Radius of gyration: 14.2 Å; chains: 1; bounding box: 32×29×39 Å

Foldseek 3Di:
DDAPPVQQWDWDDDLWTWIAHPPVRHTLDTDNVRGQWDDWDADPVQQKIKTWHDDPPVDDTWIKMWHWDDPDHNRIDTDDIGTVVVVVVVVVVVVVVD

Organism: Fagus sylvatica (NCBI:txid28930)